Protein AF-A0A381Z6P9-F1 (afdb_monomer_lite)

Foldseek 3Di:
DFFWKKFFKDAACDPLVVNPPARIDGDPVGIDGGPDDDPLQQDDSVVCRVVVCCCVPPVRMHTNPPDGDDDDDDPD

Structure (mmCIF, N/CA/C/O backbone):
data_AF-A0A381Z6P9-F1
#
_entry.id   AF-A0A381Z6P9-F1
#
loop_
_atom_site.group_PDB
_atom_site.id
_atom_site.type_symbol
_atom_site.label_atom_id
_atom_site.label_alt_id
_atom_site.label_comp_id
_atom_site.label_asym_id
_atom_site.label_entity_id
_atom_site.label_seq_id
_atom_site.pdbx_PDB_ins_code
_atom_site.Cartn_x
_atom_site.Cartn_y
_atom_site.Cartn_z
_atom_site.occupancy
_atom_site.B_iso_or_equiv
_atom_site.auth_seq_id
_atom_site.auth_comp_id
_atom_site.auth_asym_id
_atom_site.auth_atom_id
_atom_site.pdbx_PDB_model_num
ATOM 1 N N . GLU A 1 1 ? 3.603 -15.929 -11.579 1.00 84.00 1 GLU A N 1
ATOM 2 C CA . GLU A 1 1 ? 4.622 -14.855 -11.455 1.00 84.00 1 GLU A CA 1
ATOM 3 C C . GLU A 1 1 ? 4.157 -13.904 -10.364 1.00 84.00 1 GLU A C 1
ATOM 5 O O . GLU A 1 1 ? 2.962 -13.639 -10.301 1.00 84.00 1 GLU A O 1
ATOM 10 N N . ALA A 1 2 ? 5.055 -13.423 -9.505 1.00 92.50 2 ALA A N 1
ATOM 11 C CA . ALA A 1 2 ? 4.691 -12.523 -8.414 1.00 92.50 2 ALA A CA 1
ATOM 12 C C . ALA A 1 2 ? 4.642 -11.064 -8.900 1.00 92.50 2 ALA A C 1
ATOM 14 O O . ALA A 1 2 ? 5.648 -10.538 -9.373 1.00 92.50 2 ALA A O 1
ATOM 15 N N . SER A 1 3 ? 3.474 -10.424 -8.813 1.00 95.19 3 SER A N 1
ATOM 16 C CA . SER A 1 3 ? 3.229 -9.092 -9.391 1.00 95.19 3 SER A CA 1
ATOM 17 C C . SER A 1 3 ? 2.382 -8.155 -8.531 1.00 95.19 3 SER A C 1
ATOM 19 O O . SER A 1 3 ? 2.249 -6.986 -8.886 1.00 95.19 3 SER A O 1
ATOM 21 N N . ILE A 1 4 ? 1.784 -8.649 -7.447 1.00 97.56 4 ILE A N 1
ATOM 22 C CA . ILE A 1 4 ? 0.933 -7.856 -6.556 1.00 97.56 4 ILE A CA 1
ATOM 23 C C . ILE A 1 4 ? 1.844 -7.210 -5.508 1.00 97.56 4 ILE A C 1
ATOM 25 O O . ILE A 1 4 ? 2.476 -7.956 -4.758 1.00 97.56 4 ILE A O 1
ATOM 29 N N . PRO A 1 5 ? 1.947 -5.873 -5.426 1.00 97.19 5 PRO A N 1
ATOM 30 C CA . PRO A 1 5 ? 2.661 -5.247 -4.322 1.00 97.19 5 PRO A CA 1
ATOM 31 C C . PRO A 1 5 ? 1.920 -5.560 -3.024 1.00 97.19 5 PRO A C 1
ATOM 33 O O . PRO A 1 5 ? 0.700 -5.441 -2.968 1.00 97.19 5 PRO A O 1
ATOM 36 N N . ASN A 1 6 ? 2.649 -5.973 -2.000 1.00 97.75 6 ASN A N 1
ATOM 37 C CA . ASN A 1 6 ? 2.119 -6.297 -0.688 1.00 97.75 6 ASN A CA 1
ATOM 38 C C . ASN A 1 6 ? 2.997 -5.621 0.360 1.00 97.75 6 ASN A C 1
ATOM 40 O O . ASN A 1 6 ? 4.194 -5.896 0.419 1.00 97.75 6 ASN A O 1
ATOM 44 N N . GLY A 1 7 ? 2.429 -4.726 1.161 1.00 97.62 7 GLY A N 1
ATOM 45 C CA . GLY A 1 7 ? 3.224 -3.930 2.088 1.00 97.62 7 GLY A CA 1
ATOM 46 C C . GLY A 1 7 ? 2.428 -3.420 3.273 1.00 97.62 7 GLY A C 1
ATOM 47 O O . GLY A 1 7 ? 1.220 -3.179 3.185 1.00 97.62 7 GLY A O 1
ATOM 48 N N . ARG A 1 8 ? 3.120 -3.264 4.401 1.00 98.38 8 ARG A N 1
ATOM 49 C CA . ARG A 1 8 ? 2.562 -2.676 5.616 1.00 98.38 8 ARG A CA 1
ATOM 50 C C . ARG A 1 8 ? 2.204 -1.210 5.389 1.00 98.38 8 ARG A C 1
ATOM 52 O O . ARG A 1 8 ? 2.976 -0.479 4.781 1.00 98.38 8 ARG A O 1
ATOM 59 N N . LEU A 1 9 ? 1.074 -0.766 5.931 1.00 98.31 9 LEU A N 1
ATOM 60 C CA . LEU A 1 9 ? 0.667 0.637 5.902 1.00 98.31 9 LEU A CA 1
ATOM 61 C C . LEU A 1 9 ? 1.274 1.442 7.063 1.00 98.31 9 LEU A C 1
ATOM 63 O O . LEU A 1 9 ? 1.288 0.997 8.213 1.00 98.31 9 LEU A O 1
ATOM 67 N N . ILE A 1 10 ? 1.735 2.659 6.767 1.00 98.19 10 ILE A N 1
ATOM 68 C CA . ILE A 1 10 ? 2.241 3.642 7.733 1.00 98.19 10 ILE A CA 1
ATOM 69 C C . ILE A 1 10 ? 1.531 4.983 7.518 1.00 98.19 10 ILE A C 1
ATOM 71 O O . ILE A 1 10 ? 1.228 5.383 6.395 1.00 98.19 10 ILE A O 1
ATOM 75 N N . ARG A 1 11 ? 1.276 5.704 8.616 1.00 98.50 11 ARG A N 1
ATOM 76 C CA . ARG A 1 11 ? 0.679 7.045 8.594 1.00 98.50 11 ARG A CA 1
ATOM 77 C C . ARG A 1 11 ? 1.617 8.087 7.961 1.00 98.50 11 ARG A C 1
ATOM 79 O O . ARG A 1 11 ? 2.813 8.106 8.237 1.00 98.50 11 ARG A O 1
ATOM 86 N N . GLY A 1 12 ? 1.038 9.020 7.208 1.00 98.25 12 GLY A N 1
ATOM 87 C CA . GLY A 1 12 ? 1.715 10.109 6.494 1.00 98.25 12 GLY A CA 1
ATOM 88 C C . GLY A 1 12 ? 1.981 9.775 5.020 1.00 98.25 12 GLY A C 1
ATOM 89 O O . GLY A 1 12 ? 2.042 8.598 4.688 1.00 98.25 12 GLY A O 1
ATOM 90 N N . PRO A 1 13 ? 2.170 10.773 4.138 1.00 97.25 13 PRO A N 1
ATOM 91 C CA . PRO A 1 13 ? 2.268 10.585 2.681 1.00 97.25 13 PRO A CA 1
ATOM 92 C C . PRO A 1 13 ? 3.584 9.948 2.198 1.00 97.25 13 PRO A C 1
ATOM 94 O O . PRO A 1 13 ? 3.814 9.882 0.996 1.00 97.25 13 PRO A O 1
ATOM 97 N N . GLY A 1 14 ? 4.456 9.525 3.113 1.00 95.00 14 GLY A N 1
ATOM 98 C CA . GLY A 1 14 ? 5.812 9.063 2.820 1.00 95.00 14 GLY A CA 1
ATOM 99 C C . GLY A 1 14 ? 6.880 10.141 3.062 1.00 95.00 14 GLY A C 1
ATOM 100 O O . GLY A 1 14 ? 6.554 11.331 3.132 1.00 95.00 14 GLY A O 1
ATOM 101 N N . PRO A 1 15 ? 8.160 9.757 3.250 1.00 90.69 15 PRO A N 1
ATOM 102 C CA . PRO A 1 15 ? 9.246 10.694 3.562 1.00 90.69 15 PRO A CA 1
ATOM 103 C C . PRO A 1 15 ? 9.491 11.754 2.481 1.00 90.69 15 PRO A C 1
ATOM 105 O O . PRO A 1 15 ? 9.962 12.844 2.801 1.00 90.69 15 PRO A O 1
ATOM 108 N N . ALA A 1 16 ? 9.182 11.430 1.223 1.00 92.94 16 ALA A N 1
ATOM 109 C CA . ALA A 1 16 ? 9.337 12.315 0.071 1.00 92.94 16 ALA A CA 1
ATOM 110 C C . ALA A 1 16 ? 7.998 12.916 -0.396 1.00 92.94 16 ALA A C 1
ATOM 112 O O . ALA A 1 16 ? 7.931 13.463 -1.494 1.00 92.94 16 ALA A O 1
ATOM 113 N N . GLU A 1 17 ? 6.940 12.810 0.421 1.00 94.38 17 GLU A N 1
ATOM 114 C CA . GLU A 1 17 ? 5.565 13.191 0.061 1.00 94.38 17 GLU A CA 1
ATOM 115 C C . GLU A 1 17 ? 5.044 12.468 -1.203 1.00 94.38 17 GLU A C 1
ATOM 117 O O . GLU A 1 17 ? 4.195 12.971 -1.940 1.00 94.38 17 GLU A O 1
ATOM 122 N N . ASP A 1 18 ? 5.559 11.264 -1.450 1.00 91.94 18 ASP A N 1
ATOM 123 C CA . ASP A 1 18 ? 5.404 10.483 -2.676 1.00 91.94 18 ASP A CA 1
ATOM 124 C C . ASP A 1 18 ? 4.000 9.900 -2.882 1.00 91.94 18 ASP A C 1
ATOM 126 O O . ASP A 1 18 ? 3.608 9.642 -4.020 1.00 91.94 18 ASP A O 1
ATOM 130 N N . ASN A 1 19 ? 3.209 9.764 -1.814 1.00 95.88 19 ASN A N 1
ATOM 131 C CA . ASN A 1 19 ? 1.837 9.267 -1.885 1.00 95.88 19 ASN A CA 1
ATOM 132 C C . ASN A 1 19 ? 0.767 10.358 -1.700 1.00 95.88 19 ASN A C 1
ATOM 134 O O . ASN A 1 19 ? -0.384 10.051 -1.386 1.00 95.88 19 ASN A O 1
ATOM 138 N N . LEU A 1 20 ? 1.096 11.642 -1.895 1.00 97.25 20 LEU A N 1
ATOM 139 C CA . LEU A 1 20 ? 0.077 12.699 -1.908 1.00 97.25 20 LEU A CA 1
ATOM 140 C C . LEU A 1 20 ? -1.009 12.424 -2.976 1.00 97.25 20 LEU A C 1
ATOM 142 O O . LEU A 1 20 ? -0.698 11.987 -4.085 1.00 97.25 20 LEU A O 1
ATOM 146 N N . PRO A 1 21 ? -2.296 12.715 -2.690 1.00 97.25 21 PRO A N 1
ATOM 147 C CA . PRO A 1 21 ? -2.811 13.443 -1.525 1.00 97.25 21 PRO A CA 1
ATOM 148 C C . PRO A 1 21 ? -3.130 12.561 -0.304 1.00 97.25 21 PRO A C 1
ATOM 150 O O . PRO A 1 21 ? -3.748 13.051 0.639 1.00 97.25 21 PRO A O 1
ATOM 153 N N . TRP A 1 22 ? -2.771 11.279 -0.323 1.00 98.56 22 TRP A N 1
ATOM 154 C CA . TRP A 1 22 ? -3.131 10.335 0.730 1.00 98.56 22 TRP A CA 1
ATOM 155 C C . TRP A 1 22 ? -2.337 10.583 2.006 1.00 98.56 22 TRP A C 1
ATOM 157 O O . TRP A 1 22 ? -1.160 10.944 1.980 1.00 98.56 22 TRP A O 1
ATOM 167 N N . SER A 1 23 ? -2.980 10.373 3.150 1.00 98.44 23 SER A N 1
ATOM 168 C CA . SER A 1 23 ? -2.376 10.592 4.465 1.00 98.44 23 SER A CA 1
ATOM 169 C C . SER A 1 23 ? -1.703 9.332 5.030 1.00 98.44 23 SER A C 1
ATOM 171 O O . SER A 1 23 ? -1.557 9.172 6.246 1.00 98.44 23 SER A O 1
ATOM 173 N N . TRP A 1 24 ? -1.245 8.450 4.141 1.00 98.44 24 TRP A N 1
ATOM 174 C CA . TRP A 1 24 ? -0.583 7.175 4.422 1.00 98.44 24 TRP A CA 1
ATOM 175 C C . TRP A 1 24 ? 0.326 6.768 3.256 1.00 98.44 24 TRP A C 1
ATOM 177 O O . TRP A 1 24 ? 0.221 7.325 2.168 1.00 98.44 24 TRP A O 1
ATOM 187 N N . HIS A 1 25 ? 1.205 5.794 3.472 1.00 97.88 25 HIS A N 1
ATOM 188 C CA . HIS A 1 25 ? 2.023 5.139 2.444 1.00 97.88 25 HIS A CA 1
ATOM 189 C C . HIS A 1 25 ? 2.321 3.692 2.867 1.00 97.88 25 HIS A C 1
ATOM 191 O O . HIS A 1 25 ? 2.082 3.320 4.019 1.00 97.88 25 HIS A O 1
ATOM 197 N N . MET A 1 26 ? 2.821 2.865 1.945 1.00 97.50 26 MET A N 1
ATOM 198 C CA . MET A 1 26 ? 3.395 1.566 2.313 1.00 97.50 26 MET A CA 1
ATOM 199 C C . MET A 1 26 ? 4.815 1.760 2.854 1.00 97.50 26 MET A C 1
ATOM 201 O O . MET A 1 26 ? 5.557 2.567 2.298 1.00 97.50 26 MET A O 1
ATOM 205 N N . ASP A 1 27 ? 5.206 1.013 3.888 1.00 96.31 27 ASP A N 1
ATOM 206 C CA . ASP A 1 27 ? 6.582 1.011 4.395 1.00 96.31 27 ASP A CA 1
ATOM 207 C C . ASP A 1 27 ? 7.554 0.579 3.282 1.00 96.31 27 ASP A C 1
ATOM 209 O O . ASP A 1 27 ? 7.528 -0.589 2.885 1.00 96.31 27 ASP A O 1
ATOM 213 N N . PRO A 1 28 ? 8.451 1.459 2.796 1.00 92.44 28 PRO A N 1
ATOM 214 C CA . PRO A 1 28 ? 9.357 1.130 1.698 1.00 92.44 28 PRO A CA 1
ATOM 215 C C . PRO A 1 28 ? 10.305 -0.040 1.999 1.00 92.44 28 PRO A C 1
ATOM 217 O O . PRO A 1 28 ? 10.877 -0.614 1.073 1.00 92.44 28 PRO A O 1
ATOM 220 N N . MET A 1 29 ? 10.509 -0.382 3.276 1.00 92.25 29 MET A N 1
ATOM 221 C CA . MET A 1 29 ? 11.356 -1.498 3.704 1.00 92.25 29 MET A CA 1
ATOM 222 C C . MET A 1 29 ? 10.609 -2.830 3.818 1.00 9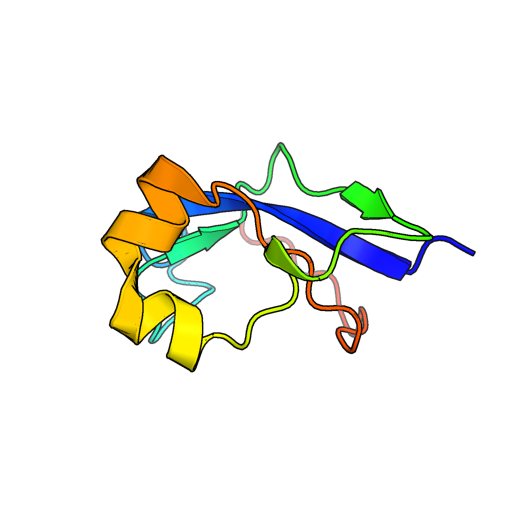2.25 29 MET A C 1
ATOM 224 O O . MET A 1 29 ? 11.263 -3.868 3.915 1.00 92.25 29 MET A O 1
ATOM 228 N N . GLU A 1 30 ? 9.275 -2.821 3.775 1.00 95.25 30 GLU A N 1
ATOM 229 C CA . GLU A 1 30 ? 8.432 -4.015 3.936 1.00 95.25 30 GLU A CA 1
ATOM 230 C C . GLU A 1 30 ? 7.537 -4.293 2.710 1.00 95.25 30 GLU A C 1
ATOM 232 O O . GLU A 1 30 ? 6.582 -5.061 2.813 1.00 95.25 30 GLU A O 1
ATOM 237 N N . ILE A 1 31 ? 7.822 -3.693 1.544 1.00 95.12 31 ILE A N 1
ATOM 238 C CA . ILE A 1 31 ? 7.122 -4.017 0.289 1.00 95.12 31 ILE A CA 1
ATOM 239 C C . ILE A 1 31 ? 7.746 -5.255 -0.361 1.00 95.12 31 ILE A C 1
ATOM 241 O O . ILE A 1 31 ? 8.936 -5.285 -0.679 1.00 95.12 31 ILE A O 1
ATOM 245 N N . GLU A 1 32 ? 6.909 -6.246 -0.651 1.00 95.62 32 GLU A N 1
ATOM 246 C CA . GLU A 1 32 ? 7.241 -7.419 -1.458 1.00 95.62 32 GLU A CA 1
ATOM 247 C C . GLU A 1 32 ? 6.290 -7.558 -2.656 1.00 95.62 32 GLU A C 1
ATOM 249 O O . GLU A 1 32 ? 5.192 -7.004 -2.668 1.00 95.62 32 GLU A O 1
ATOM 254 N N . MET A 1 33 ? 6.704 -8.316 -3.675 1.00 96.56 33 MET A N 1
ATOM 255 C CA . MET A 1 33 ? 5.820 -8.707 -4.776 1.00 96.56 33 MET A CA 1
ATOM 256 C C . MET A 1 33 ? 5.310 -10.123 -4.512 1.00 96.56 33 MET A C 1
ATOM 258 O O . MET A 1 33 ? 6.105 -11.057 -4.408 1.00 96.56 33 MET A O 1
ATOM 262 N N . ALA A 1 34 ? 3.992 -10.281 -4.430 1.00 96.81 34 ALA A N 1
ATOM 263 C CA . ALA A 1 34 ? 3.300 -11.538 -4.176 1.00 96.81 34 ALA A CA 1
ATOM 264 C C . ALA A 1 34 ? 2.600 -12.074 -5.439 1.00 96.81 34 ALA A C 1
ATOM 266 O O . ALA A 1 34 ? 2.253 -11.328 -6.357 1.00 96.81 34 ALA A O 1
ATOM 267 N N . GLU A 1 35 ? 2.393 -13.391 -5.496 1.00 96.25 35 GLU A N 1
ATOM 268 C CA . GLU A 1 35 ? 1.613 -14.050 -6.559 1.00 96.25 35 GLU A CA 1
ATOM 269 C C . GLU A 1 35 ? 0.119 -14.145 -6.215 1.00 96.25 35 GLU A C 1
ATOM 271 O O . GLU A 1 35 ? -0.725 -14.050 -7.100 1.00 96.25 35 GLU A O 1
ATOM 276 N N . VAL A 1 36 ? -0.205 -14.304 -4.930 1.00 95.69 36 VAL A N 1
ATOM 277 C CA . VAL A 1 36 ? -1.565 -14.365 -4.380 1.00 95.69 36 VAL A CA 1
ATOM 278 C C . VAL A 1 36 ? -1.569 -13.644 -3.036 1.00 95.69 36 VAL A C 1
ATOM 280 O O . VAL A 1 36 ? -0.647 -13.822 -2.241 1.00 95.69 36 VAL A O 1
ATOM 283 N N . THR A 1 37 ? -2.623 -12.881 -2.766 1.00 97.25 37 THR A N 1
ATOM 284 C CA . THR A 1 37 ? -2.906 -12.267 -1.459 1.00 97.25 37 THR A CA 1
ATOM 285 C C . THR A 1 37 ? -4.387 -12.476 -1.096 1.00 97.25 37 THR A C 1
ATOM 287 O O . THR A 1 37 ? -5.075 -13.269 -1.742 1.00 97.25 37 THR A O 1
ATOM 290 N N . ILE A 1 38 ? -4.881 -11.850 -0.021 1.00 96.19 38 ILE A N 1
ATOM 291 C CA . ILE A 1 38 ? -6.263 -12.009 0.466 1.00 96.19 38 ILE A CA 1
ATOM 292 C C . ILE A 1 38 ? -7.107 -10.761 0.179 1.00 96.19 38 ILE A C 1
ATOM 2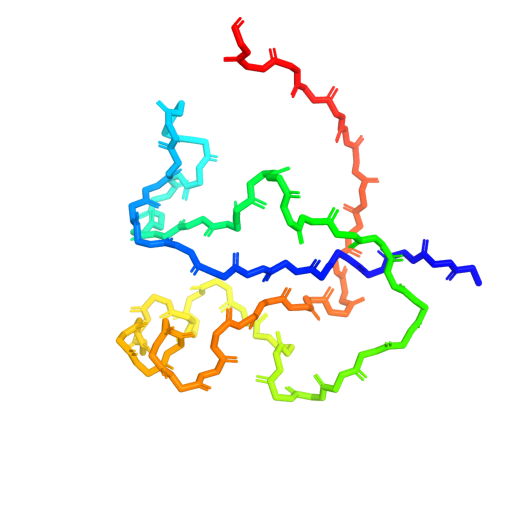94 O O . ILE A 1 38 ? -6.590 -9.651 0.230 1.00 96.19 38 ILE A O 1
ATOM 298 N N . GLU A 1 39 ? -8.415 -10.945 -0.022 1.00 97.06 39 GLU A N 1
ATOM 299 C CA . GLU A 1 39 ? -9.387 -9.864 -0.308 1.00 97.06 39 GLU A CA 1
ATOM 300 C C . GLU A 1 39 ? -9.349 -8.727 0.728 1.00 97.06 39 GLU A C 1
ATOM 302 O O . GLU A 1 39 ? -9.635 -7.578 0.419 1.00 97.06 39 GLU A O 1
ATOM 307 N N . LEU A 1 40 ? -8.987 -9.034 1.981 1.00 97.44 40 LEU A N 1
ATOM 308 C CA . LEU A 1 40 ? -8.996 -8.062 3.077 1.00 97.44 40 LEU A CA 1
ATOM 309 C C . LEU A 1 40 ? -8.059 -6.864 2.836 1.00 97.44 40 LEU A C 1
ATOM 311 O O . LEU A 1 40 ? -8.371 -5.771 3.295 1.00 97.44 40 LEU A O 1
ATOM 315 N N . CYS A 1 41 ? -6.934 -7.059 2.140 1.00 97.88 41 CYS A N 1
ATOM 316 C CA . CYS A 1 41 ? -5.983 -5.985 1.833 1.00 97.88 41 CYS A CA 1
ATOM 317 C C . CYS A 1 41 ? -6.125 -5.434 0.401 1.00 97.88 41 CYS A C 1
ATOM 319 O O . CYS A 1 41 ? -5.390 -4.510 0.038 1.00 97.88 41 CYS A O 1
ATOM 321 N N . ASP A 1 42 ? -7.068 -5.950 -0.398 1.00 98.25 42 ASP A N 1
ATOM 322 C CA . ASP A 1 42 ? -7.347 -5.478 -1.759 1.00 98.25 42 ASP A CA 1
ATOM 323 C C . ASP A 1 42 ? -8.306 -4.276 -1.731 1.00 98.25 42 ASP A C 1
ATOM 325 O O . ASP A 1 42 ? -9.520 -4.374 -1.911 1.00 98.25 42 ASP A O 1
ATOM 329 N N . GLY A 1 43 ? -7.753 -3.110 -1.400 1.00 96.38 43 GLY A N 1
ATOM 330 C CA . GLY A 1 43 ? -8.491 -1.852 -1.308 1.00 96.38 43 GLY A CA 1
ATOM 331 C C . GLY A 1 43 ? -8.255 -0.915 -2.489 1.00 96.38 43 GLY A C 1
ATOM 332 O O . GLY A 1 43 ? -7.367 -1.100 -3.317 1.00 96.38 43 GLY A O 1
ATOM 333 N N . THR A 1 44 ? -9.001 0.188 -2.515 1.00 97.69 44 THR A N 1
ATOM 334 C CA . THR A 1 44 ? -8.601 1.373 -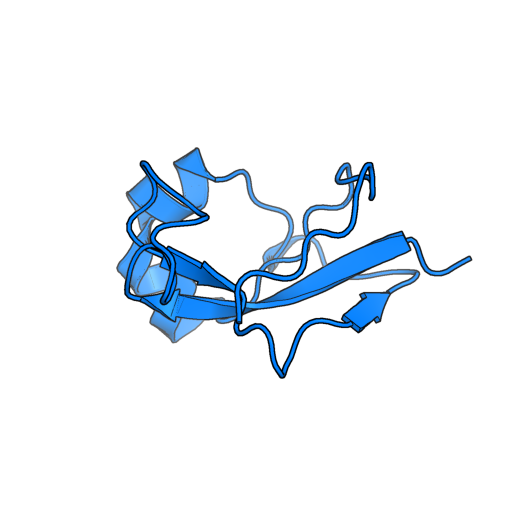3.285 1.00 97.69 44 THR A CA 1
ATOM 335 C C . THR A 1 44 ? -8.021 2.427 -2.348 1.00 97.69 44 THR A C 1
ATOM 337 O O . THR A 1 44 ? -8.417 2.484 -1.178 1.00 97.69 44 THR A O 1
ATOM 340 N N . PRO A 1 45 ? -7.165 3.340 -2.841 1.00 97.94 45 PRO A N 1
ATOM 341 C CA . PRO A 1 45 ? -6.620 4.385 -1.986 1.00 97.94 45 PRO A CA 1
ATOM 342 C C . PRO A 1 45 ? -7.675 5.253 -1.286 1.00 97.94 45 PRO A C 1
ATOM 344 O O . PRO A 1 45 ? -7.513 5.618 -0.125 1.00 97.94 45 PRO A O 1
ATOM 347 N N . SER A 1 46 ? -8.812 5.500 -1.947 1.00 98.38 46 SER A N 1
ATOM 348 C CA . SER A 1 46 ? -9.933 6.237 -1.355 1.00 98.38 46 SER A CA 1
ATOM 349 C C . SER A 1 46 ? -10.636 5.477 -0.227 1.00 98.38 46 SER A C 1
ATOM 351 O O . SER A 1 46 ? -11.149 6.103 0.694 1.00 98.38 46 SER A O 1
ATOM 353 N N . ILE A 1 47 ? -10.706 4.141 -0.295 1.00 97.88 47 ILE A N 1
ATOM 354 C CA . ILE A 1 47 ? -11.284 3.323 0.782 1.00 97.88 47 ILE A CA 1
ATOM 355 C C . ILE A 1 47 ? -10.378 3.371 2.010 1.00 97.88 47 ILE A C 1
ATOM 357 O O . ILE A 1 47 ? -10.891 3.540 3.116 1.00 97.88 47 ILE A O 1
ATOM 361 N N . ILE A 1 48 ? -9.061 3.276 1.804 1.00 98.44 48 ILE A N 1
ATOM 362 C CA . ILE A 1 48 ? -8.070 3.379 2.878 1.00 98.44 48 ILE A CA 1
ATOM 363 C C . ILE A 1 48 ? -8.181 4.742 3.546 1.00 98.44 48 ILE A C 1
ATOM 365 O O . ILE A 1 48 ? -8.379 4.808 4.749 1.00 98.44 48 ILE A O 1
ATOM 369 N N . GLU A 1 49 ? -8.147 5.830 2.775 1.00 98.69 49 GLU A N 1
ATOM 370 C CA . GLU A 1 49 ? -8.223 7.188 3.327 1.00 98.69 49 GLU A CA 1
ATOM 371 C C . GLU A 1 49 ? -9.502 7.423 4.140 1.00 98.69 49 GLU A C 1
ATOM 373 O O . GLU A 1 49 ? -9.458 7.973 5.237 1.00 98.69 49 GLU A O 1
ATOM 378 N N . ASN A 1 50 ? -10.648 6.953 3.639 1.00 98.69 50 ASN A N 1
ATOM 379 C CA . ASN A 1 50 ? -11.929 7.107 4.331 1.00 98.69 50 ASN A CA 1
ATOM 380 C C . ASN A 1 50 ? -12.032 6.282 5.626 1.00 98.69 50 ASN A C 1
ATOM 382 O O . ASN A 1 50 ? -12.888 6.581 6.456 1.00 98.69 50 ASN A O 1
ATOM 386 N N . ASN A 1 51 ? -11.194 5.255 5.796 1.00 98.38 51 ASN A N 1
ATOM 387 C CA . ASN A 1 51 ? -11.215 4.332 6.935 1.00 98.38 51 ASN A CA 1
ATOM 388 C C . ASN A 1 51 ? -9.808 4.169 7.535 1.00 98.38 51 ASN A C 1
ATOM 390 O O . ASN A 1 51 ? -9.427 3.083 7.968 1.00 98.38 51 ASN A O 1
ATOM 394 N N . LEU A 1 52 ? -9.018 5.246 7.529 1.00 98.62 52 LEU A N 1
ATOM 395 C CA . LEU A 1 52 ? -7.569 5.173 7.710 1.00 98.62 52 LEU A CA 1
ATOM 396 C C . LEU A 1 52 ? -7.140 4.479 9.002 1.00 98.62 52 LEU A C 1
ATOM 398 O O . LEU A 1 52 ? -6.239 3.649 8.977 1.00 98.62 52 LEU A O 1
ATOM 402 N N . ASP A 1 53 ? -7.782 4.800 10.122 1.00 98.69 53 ASP A N 1
ATOM 403 C CA . ASP A 1 53 ? -7.416 4.213 11.413 1.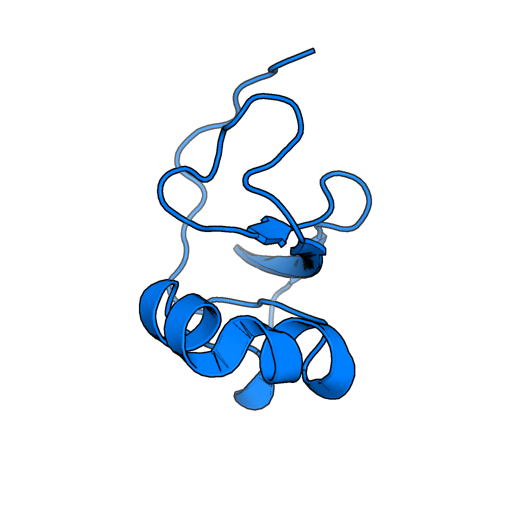00 98.69 53 ASP A CA 1
ATOM 404 C C . ASP A 1 53 ? -7.685 2.698 11.437 1.00 98.69 53 ASP A C 1
ATOM 406 O O . ASP A 1 53 ? -6.846 1.936 11.904 1.00 98.69 53 ASP A O 1
ATOM 410 N N . GLU A 1 54 ? -8.790 2.228 10.848 1.00 98.50 54 GLU A N 1
ATOM 411 C CA . GLU A 1 54 ? -9.068 0.790 10.709 1.00 98.50 54 GLU A CA 1
ATOM 412 C C . GLU A 1 54 ? -8.035 0.106 9.804 1.00 98.50 54 GLU A C 1
ATOM 414 O O . GLU A 1 54 ? -7.541 -0.979 10.117 1.00 98.50 54 GLU A O 1
ATOM 419 N N . TRP A 1 55 ? -7.660 0.750 8.700 1.00 98.56 55 TRP A N 1
ATOM 420 C CA . TRP A 1 55 ? -6.665 0.198 7.786 1.00 98.56 55 TRP A CA 1
ATOM 421 C C . TRP A 1 55 ? -5.259 0.157 8.380 1.00 98.56 55 TRP A C 1
ATOM 423 O O . TRP A 1 55 ? -4.518 -0.778 8.099 1.00 98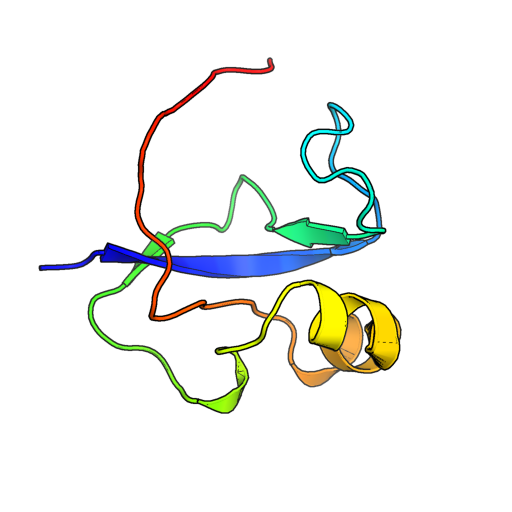.56 55 TRP A O 1
ATOM 433 N N . LEU A 1 56 ? -4.891 1.127 9.216 1.00 98.50 56 LEU A N 1
ATOM 434 C CA . LEU A 1 56 ? -3.600 1.142 9.901 1.00 98.50 56 LEU A CA 1
ATOM 435 C C . LEU A 1 56 ? -3.558 0.163 11.081 1.00 98.50 56 LEU A C 1
ATOM 437 O O . LEU A 1 56 ? -2.571 -0.556 11.233 1.00 98.50 56 LEU A O 1
ATOM 441 N N . ASP A 1 57 ? -4.611 0.125 11.900 1.00 98.06 57 ASP A N 1
ATOM 442 C CA . ASP A 1 57 ? -4.589 -0.577 13.188 1.00 98.06 57 ASP A CA 1
ATOM 443 C C . ASP A 1 57 ? -5.134 -2.014 13.113 1.00 98.06 57 ASP A C 1
ATOM 445 O O . ASP A 1 57 ? -4.771 -2.848 13.945 1.00 98.06 57 ASP A O 1
ATOM 449 N N . VAL A 1 58 ? -6.006 -2.317 12.141 1.00 98.12 58 VAL A N 1
ATOM 450 C CA . VAL A 1 58 ? -6.678 -3.624 12.011 1.00 98.12 58 VAL A CA 1
ATOM 451 C C . VAL A 1 58 ? -6.255 -4.359 10.745 1.00 98.12 58 VAL A C 1
ATOM 453 O O . VAL A 1 58 ? -5.817 -5.504 10.838 1.00 98.12 58 VAL A O 1
ATOM 456 N N . VAL A 1 59 ? -6.379 -3.732 9.568 1.00 98.19 59 VAL A N 1
ATOM 457 C CA . VAL A 1 59 ? -5.988 -4.376 8.298 1.00 98.19 59 VAL A CA 1
ATOM 458 C C . VAL A 1 59 ? -4.464 -4.478 8.201 1.00 98.19 59 VAL A C 1
ATOM 460 O O . VAL A 1 59 ? -3.929 -5.526 7.851 1.00 98.19 59 VAL A O 1
ATOM 463 N N . GLY A 1 60 ? -3.760 -3.392 8.521 1.00 98.19 60 GLY A N 1
ATOM 464 C CA . GLY A 1 60 ? -2.304 -3.282 8.615 1.00 98.19 60 GLY A CA 1
ATOM 465 C C . GLY A 1 60 ? -1.545 -3.347 7.286 1.00 98.19 60 GLY A C 1
ATOM 466 O O . GLY A 1 60 ? -0.379 -2.953 7.238 1.00 98.19 60 GLY A O 1
ATOM 467 N N . GLN A 1 61 ? -2.176 -3.822 6.212 1.00 97.56 61 GLN A N 1
ATOM 468 C CA . GLN A 1 61 ? -1.517 -4.154 4.954 1.00 97.56 61 GLN A CA 1
ATOM 469 C C . GLN A 1 61 ? -2.335 -3.704 3.744 1.00 97.56 61 GLN A C 1
ATOM 471 O O . GLN A 1 61 ? -3.564 -3.678 3.779 1.00 97.56 61 GLN A O 1
ATOM 476 N N . PHE A 1 62 ? -1.645 -3.382 2.656 1.00 98.38 62 PHE A N 1
ATOM 477 C CA . PHE A 1 62 ? -2.252 -3.033 1.379 1.00 98.38 62 PHE A CA 1
ATOM 478 C C . PHE A 1 62 ? -1.691 -3.925 0.275 1.00 98.38 62 PHE A C 1
ATOM 480 O O . PHE A 1 62 ? -0.474 -4.047 0.133 1.00 98.38 62 PHE A O 1
ATOM 487 N N . CYS A 1 63 ? -2.588 -4.572 -0.473 1.00 97.94 63 CYS A N 1
ATOM 488 C CA . CYS A 1 63 ? -2.242 -5.554 -1.493 1.00 97.94 63 CYS A CA 1
ATOM 489 C C . CYS A 1 63 ? -3.107 -5.434 -2.766 1.00 97.94 63 CYS A C 1
ATOM 491 O O . CYS A 1 63 ? -3.811 -6.375 -3.119 1.00 97.94 63 CYS A O 1
ATOM 493 N N . PRO A 1 64 ? -3.082 -4.294 -3.476 1.00 97.56 64 PRO A N 1
ATOM 494 C CA . PRO A 1 64 ? -3.987 -4.039 -4.597 1.00 97.56 64 PRO A CA 1
ATOM 495 C C . PRO A 1 64 ? -3.759 -5.025 -5.754 1.00 97.56 64 PRO A C 1
ATOM 497 O O . PRO A 1 64 ? -2.747 -4.947 -6.457 1.00 97.56 64 PRO A O 1
ATOM 500 N N . TRP A 1 65 ? -4.705 -5.934 -5.995 1.00 96.75 65 TRP A N 1
ATOM 501 C CA . TRP A 1 65 ?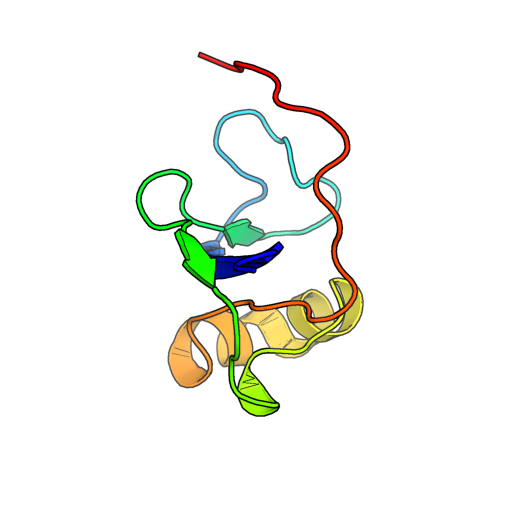 -4.570 -7.037 -6.963 1.00 96.75 65 TRP A CA 1
ATOM 502 C C . TRP A 1 65 ? -4.382 -6.553 -8.405 1.00 96.75 65 TRP A C 1
ATOM 504 O O . TRP A 1 65 ? -3.652 -7.147 -9.211 1.00 96.75 65 TRP A O 1
ATOM 514 N N . ASP A 1 66 ? -5.003 -5.421 -8.723 1.00 94.62 66 ASP A N 1
ATOM 515 C CA . ASP A 1 66 ? -4.939 -4.801 -10.043 1.00 94.62 66 ASP A CA 1
ATOM 516 C C . ASP A 1 66 ? -3.746 -3.855 -10.231 1.00 94.62 66 ASP A C 1
ATOM 518 O O . ASP A 1 66 ? -3.525 -3.364 -11.342 1.00 94.62 66 ASP A O 1
ATOM 522 N N . ALA A 1 67 ? -2.928 -3.624 -9.198 1.00 95.06 67 ALA A N 1
ATOM 523 C CA . ALA A 1 67 ? -1.745 -2.786 -9.341 1.00 95.06 67 ALA A CA 1
ATOM 524 C C . ALA A 1 67 ? -0.725 -3.400 -10.308 1.00 95.06 67 ALA A C 1
ATOM 526 O O . ALA A 1 67 ? -0.587 -4.619 -10.449 1.00 95.06 67 ALA A O 1
ATOM 527 N N . ARG A 1 68 ? 0.004 -2.526 -11.003 1.00 93.75 68 ARG A N 1
ATOM 528 C CA . ARG A 1 68 ? 1.053 -2.893 -11.956 1.00 93.75 68 ARG A CA 1
ATOM 529 C C . ARG A 1 68 ? 2.263 -2.000 -11.727 1.00 93.75 68 ARG A C 1
ATOM 531 O O . ARG A 1 68 ? 2.118 -0.784 -11.626 1.00 93.75 68 ARG A O 1
ATOM 538 N N . LEU A 1 69 ? 3.448 -2.603 -11.687 1.00 92.69 69 LEU A N 1
ATOM 539 C CA . LEU A 1 69 ? 4.702 -1.859 -11.647 1.00 92.69 69 LEU A CA 1
ATOM 540 C C . LEU A 1 69 ? 4.951 -1.203 -13.012 1.00 92.69 69 LEU A C 1
ATOM 542 O O . LEU A 1 69 ? 5.052 -1.901 -14.021 1.00 92.69 69 LEU A O 1
ATOM 546 N N . ILE A 1 70 ? 5.045 0.128 -13.035 1.00 94.81 70 ILE A N 1
ATOM 547 C CA . ILE A 1 70 ? 5.263 0.913 -14.264 1.00 94.81 70 ILE A CA 1
ATOM 548 C C . ILE A 1 70 ? 6.620 1.628 -14.293 1.00 94.81 70 ILE A C 1
ATOM 550 O O . ILE A 1 70 ? 7.187 1.805 -15.370 1.00 94.81 70 ILE A O 1
ATOM 554 N N . SER A 1 71 ? 7.152 2.012 -13.132 1.00 93.88 71 SER A N 1
ATOM 555 C CA . SER A 1 71 ? 8.461 2.645 -12.960 1.00 93.88 71 SER A CA 1
ATOM 556 C C . SER A 1 71 ? 9.024 2.325 -11.576 1.00 93.88 71 SER A C 1
ATOM 558 O O . SER A 1 71 ? 8.300 1.876 -10.687 1.00 93.88 71 SER A O 1
ATOM 560 N N . VAL A 1 72 ? 10.330 2.533 -11.417 1.00 91.31 72 VAL A N 1
ATOM 561 C CA . VAL A 1 72 ? 11.017 2.531 -10.124 1.00 91.31 72 VAL A CA 1
ATOM 562 C C . VAL A 1 72 ? 11.866 3.788 -10.084 1.00 91.31 72 VAL A C 1
ATOM 564 O O . VAL A 1 72 ? 12.769 3.944 -10.907 1.00 91.31 72 VAL A O 1
ATOM 567 N N . ASP A 1 73 ? 11.566 4.655 -9.126 1.00 90.94 73 ASP A N 1
ATOM 568 C CA . ASP A 1 73 ? 12.227 5.938 -8.930 1.00 90.94 73 ASP A CA 1
ATOM 569 C C . ASP A 1 73 ? 12.917 5.939 -7.557 1.00 90.94 73 ASP A C 1
ATOM 571 O O . ASP A 1 73 ? 12.338 5.513 -6.558 1.00 90.94 73 ASP A O 1
ATOM 575 N N . ASP A 1 74 ? 14.178 6.374 -7.504 1.00 89.31 74 ASP A N 1
ATOM 576 C CA . ASP A 1 74 ? 14.952 6.472 -6.261 1.00 89.31 74 ASP A CA 1
ATOM 577 C C . ASP A 1 74 ? 14.844 7.893 -5.700 1.00 89.31 74 ASP A C 1
ATOM 579 O O . ASP A 1 74 ? 15.307 8.845 -6.330 1.00 89.31 74 ASP A O 1
ATOM 583 N N . LEU A 1 75 ? 14.211 8.024 -4.533 1.00 84.31 75 LEU A N 1
ATOM 584 C CA . LEU A 1 75 ? 13.908 9.305 -3.883 1.00 84.31 75 LEU A CA 1
ATOM 585 C C . LEU A 1 75 ? 14.833 9.617 -2.687 1.00 84.31 75 LEU A C 1
ATOM 587 O O . LEU A 1 75 ? 14.503 10.482 -1.876 1.00 84.31 75 LEU A O 1
ATOM 591 N N . ARG A 1 76 ? 15.953 8.892 -2.543 1.00 80.50 76 ARG A N 1
ATOM 592 C CA . ARG A 1 76 ? 16.952 9.094 -1.474 1.00 80.50 76 ARG A CA 1
ATOM 593 C C . ARG A 1 76 ? 17.856 10.306 -1.692 1.00 80.50 76 ARG A C 1
ATOM 595 O O . ARG A 1 76 ? 18.188 10.617 -2.857 1.00 80.50 76 ARG A O 1
#

InterPro domains:
  IPR056422 BP74, N-terminal domain [PF23621] (2-72)

Sequence (76 aa):
EASIPNGRLIRGPGPAEDNLPWSWHMDPMEIEMAEVTIELCDGTPSIIENNLDEWLDVVGQFCPWDARLISVDDLR

Radius of gyration: 11.93 Å; chains: 1; bounding box: 29×28×28 Å

pLDDT: mean 95.93, std 3.49, range [80.5, 98.69]

Secondary structure (DSSP, 8-state):
---EEEEEEEESS-TTSTTTT-SEEE-TTS-EEES---GGG---HHHHHHTHHHIIIII-EE--TT----------

Organism: NCBI:txid408172